Protein AF-A0A3Q9WJ11-F1 (afdb_monomer_lite)

Radius of gyration: 16.16 Å; chains: 1; bounding box: 36×31×50 Å

pLDDT: mean 82.47, std 13.92, range [41.09, 97.94]

Secondary structure (DSSP, 8-state):
-HHHHHHHTTSTT---------SSHHHHHHHHHHHHHHTT---TT-EEEEEE-SSTT--S---EEEEEETT-GGGT----TT----------SS-----

Structure (mmCIF, N/CA/C/O backbone):
data_AF-A0A3Q9WJ11-F1
#
_entry.id   AF-A0A3Q9WJ11-F1
#
loop_
_atom_site.group_PDB
_atom_site.id
_atom_site.type_symbol
_atom_site.label_atom_id
_atom_site.label_alt_id
_atom_site.label_comp_id
_atom_site.label_asym_id
_atom_site.label_entity_id
_atom_site.label_seq_id
_atom_site.pdbx_PDB_ins_code
_atom_site.Cartn_x
_atom_site.Cartn_y
_atom_site.Cartn_z
_atom_site.occupancy
_atom_site.B_iso_or_equiv
_atom_site.auth_seq_id
_atom_site.auth_comp_id
_atom_site.auth_asym_id
_atom_site.auth_atom_id
_atom_site.pdbx_PDB_model_num
ATOM 1 N N . MET A 1 1 ? -7.718 -1.686 16.545 1.00 81.25 1 MET A N 1
ATOM 2 C CA . MET A 1 1 ? -7.507 -2.148 15.154 1.00 81.25 1 MET A CA 1
ATOM 3 C C . MET A 1 1 ? -8.783 -2.715 14.534 1.00 81.25 1 MET A C 1
ATOM 5 O O . MET A 1 1 ? -9.189 -2.199 13.504 1.00 81.25 1 MET A O 1
ATOM 9 N N . GLN A 1 2 ? -9.477 -3.677 15.163 1.00 90.81 2 GLN A N 1
ATOM 10 C CA . GLN A 1 2 ? -10.727 -4.230 14.604 1.00 90.81 2 GLN A CA 1
ATOM 11 C C . GLN A 1 2 ? -11.846 -3.190 14.408 1.00 90.81 2 GLN A C 1
ATOM 13 O O . GLN A 1 2 ? -12.520 -3.195 13.384 1.00 90.81 2 GLN A O 1
ATOM 18 N N . SER A 1 3 ? -12.024 -2.268 15.363 1.00 94.38 3 SER A N 1
ATOM 19 C CA . SER A 1 3 ? -13.003 -1.179 15.239 1.00 94.38 3 SER A CA 1
ATOM 20 C C . SER A 1 3 ? -12.736 -0.300 14.014 1.00 94.38 3 SER A C 1
ATOM 22 O O . SER A 1 3 ? -13.658 -0.017 13.260 1.00 94.38 3 SER A O 1
ATOM 24 N N . THR A 1 4 ? -11.474 0.067 13.770 1.00 92.69 4 THR A N 1
ATOM 25 C CA . THR A 1 4 ? -11.055 0.843 12.595 1.00 92.69 4 THR A CA 1
ATOM 26 C C . THR A 1 4 ? -11.373 0.115 11.291 1.00 92.69 4 THR A C 1
ATOM 28 O O . THR A 1 4 ? -11.942 0.730 10.394 1.00 92.69 4 THR A O 1
ATOM 31 N N . LEU A 1 5 ? -11.081 -1.190 11.195 1.00 95.12 5 LEU A N 1
ATOM 32 C CA . LEU A 1 5 ? -11.419 -1.981 10.006 1.00 95.12 5 LEU A CA 1
ATOM 33 C C . LEU A 1 5 ? -12.928 -1.970 9.738 1.00 95.12 5 LEU A C 1
ATOM 35 O O . LEU A 1 5 ? -13.351 -1.733 8.605 1.00 95.12 5 LEU A O 1
ATOM 39 N N . ASN A 1 6 ? -13.741 -2.187 10.774 1.00 96.50 6 ASN A N 1
ATOM 40 C CA . ASN A 1 6 ? -15.196 -2.214 10.636 1.00 96.50 6 ASN A CA 1
ATOM 41 C C . ASN A 1 6 ? -15.735 -0.852 10.174 1.00 96.50 6 ASN A C 1
ATOM 43 O O . ASN A 1 6 ? -16.581 -0.803 9.287 1.00 96.50 6 ASN A O 1
ATOM 47 N N . THR A 1 7 ? -15.207 0.251 10.714 1.00 96.62 7 THR A N 1
ATOM 48 C CA . THR A 1 7 ? -15.589 1.605 10.292 1.00 96.62 7 THR A CA 1
ATOM 49 C C . THR A 1 7 ? -15.193 1.882 8.842 1.00 96.62 7 THR A C 1
ATOM 51 O O . THR A 1 7 ? -16.013 2.380 8.074 1.00 96.62 7 THR A O 1
ATOM 54 N N . MET A 1 8 ? -13.966 1.533 8.437 1.00 96.44 8 MET A N 1
ATOM 55 C CA . MET A 1 8 ? -13.503 1.744 7.058 1.00 96.44 8 MET A CA 1
ATOM 56 C C . MET A 1 8 ? -14.285 0.910 6.039 1.00 96.44 8 MET A C 1
ATOM 58 O O . MET A 1 8 ? -14.447 1.345 4.906 1.00 96.44 8 MET A O 1
ATOM 62 N N . SER A 1 9 ? -14.823 -0.243 6.449 1.00 96.62 9 SER A N 1
ATOM 63 C CA . SER A 1 9 ? -15.629 -1.118 5.583 1.00 96.62 9 SER A CA 1
ATOM 64 C C . SER A 1 9 ? -16.961 -0.490 5.154 1.00 96.62 9 SER A C 1
ATOM 66 O O . SER A 1 9 ? -17.598 -0.980 4.228 1.00 96.62 9 SER A O 1
ATOM 68 N N . LEU A 1 10 ? -17.400 0.581 5.824 1.00 96.62 10 LEU A N 1
ATOM 69 C CA . LEU A 1 10 ? -18.620 1.317 5.480 1.00 96.62 10 LEU A CA 1
ATOM 70 C C . LEU A 1 10 ? -18.364 2.457 4.482 1.00 96.62 10 LEU A C 1
ATOM 72 O O . LEU A 1 10 ? -19.313 3.086 4.014 1.00 96.62 10 LEU A O 1
ATOM 76 N N . ILE A 1 11 ? -17.099 2.756 4.176 1.00 97.56 11 ILE A N 1
ATOM 77 C CA . ILE A 1 11 ? -16.722 3.855 3.289 1.00 97.56 11 ILE A CA 1
ATOM 78 C C . ILE A 1 11 ? -16.703 3.349 1.847 1.00 97.56 11 ILE A C 1
ATOM 80 O O . ILE A 1 11 ? -16.069 2.345 1.525 1.00 97.56 11 ILE A O 1
ATOM 84 N N . TRP A 1 12 ? -17.391 4.070 0.963 1.00 97.94 12 TRP A N 1
ATOM 85 C CA . TRP A 1 12 ? -17.453 3.727 -0.454 1.00 97.94 12 TRP A CA 1
ATOM 86 C C . TRP A 1 12 ? -16.056 3.688 -1.087 1.00 97.94 12 TRP A C 1
ATOM 88 O O . TRP A 1 12 ? -15.251 4.598 -0.893 1.00 97.94 12 TRP A O 1
ATOM 98 N N . GLY A 1 13 ? -15.785 2.633 -1.857 1.00 95.25 13 GLY A N 1
ATOM 99 C CA . GLY A 1 13 ? -14.520 2.465 -2.573 1.00 95.25 13 GLY A CA 1
ATOM 100 C C . GLY A 1 13 ? -13.335 2.018 -1.711 1.00 95.25 13 GLY A C 1
ATOM 101 O O . GLY A 1 13 ? -12.233 1.914 -2.238 1.00 95.25 13 GLY A O 1
ATOM 102 N N . ILE A 1 14 ? -13.529 1.728 -0.417 1.00 95.44 14 ILE A N 1
ATOM 103 C CA . ILE A 1 14 ? -12.465 1.230 0.464 1.00 95.44 14 ILE A CA 1
ATOM 104 C C . ILE A 1 14 ? -12.630 -0.273 0.712 1.00 95.44 14 ILE A C 1
ATOM 106 O O . ILE A 1 14 ? -13.682 -0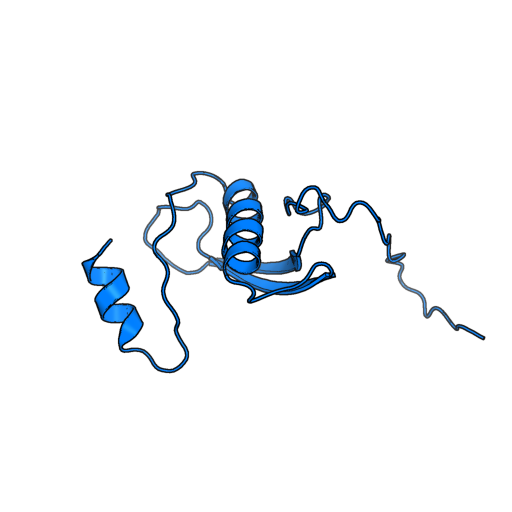.738 1.142 1.00 95.44 14 ILE A O 1
ATOM 110 N N . GLN A 1 15 ? -11.551 -1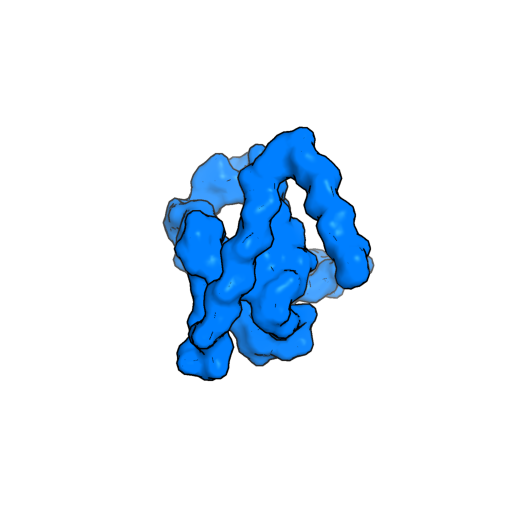.031 0.506 1.00 94.06 15 GLN A N 1
ATOM 111 C CA . GLN A 1 15 ? -11.430 -2.435 0.911 1.00 94.06 15 GLN A CA 1
ATOM 112 C C . GLN A 1 15 ? -10.371 -2.549 2.019 1.00 94.06 15 GLN A C 1
ATOM 114 O O . GLN A 1 15 ? -9.190 -2.728 1.720 1.00 94.06 15 GLN A O 1
ATOM 119 N N . PRO A 1 16 ? -10.743 -2.404 3.305 1.00 94.50 16 PRO A N 1
ATOM 120 C CA . PRO A 1 16 ? -9.762 -2.400 4.380 1.00 94.50 16 PRO A CA 1
ATOM 121 C C . PRO A 1 16 ? -9.203 -3.805 4.619 1.00 94.50 16 PRO A C 1
ATOM 123 O O . PRO A 1 16 ? -9.911 -4.810 4.518 1.00 94.50 16 PRO A O 1
ATOM 126 N N . LYS A 1 17 ? -7.926 -3.870 4.991 1.00 91.75 17 LYS A N 1
ATOM 127 C CA . LYS A 1 17 ? -7.231 -5.113 5.334 1.00 91.75 17 LYS A CA 1
ATOM 128 C C . LYS A 1 17 ? -6.461 -4.923 6.633 1.00 91.75 17 LYS A C 1
ATOM 130 O O . LYS A 1 17 ? -5.843 -3.884 6.847 1.00 91.75 17 LYS A O 1
ATOM 135 N N . LEU A 1 18 ? -6.528 -5.927 7.506 1.00 91.88 18 LEU A N 1
ATOM 136 C CA . LEU A 1 18 ? -5.642 -6.009 8.662 1.00 91.88 18 LEU A CA 1
ATOM 137 C C . LEU A 1 18 ? -4.320 -6.606 8.201 1.00 91.88 18 LEU A C 1
ATOM 139 O O . LEU A 1 18 ? -4.294 -7.687 7.619 1.00 91.88 18 LEU A O 1
ATOM 143 N N . VAL A 1 19 ? -3.246 -5.884 8.479 1.00 90.44 19 VAL A N 1
ATOM 144 C CA . VAL A 1 19 ? -1.869 -6.292 8.220 1.00 90.44 19 VAL A CA 1
ATOM 145 C C . VAL A 1 19 ? -1.072 -6.134 9.509 1.00 90.44 19 VAL A C 1
ATOM 147 O O . VAL A 1 19 ? -1.496 -5.427 10.428 1.00 90.44 19 VAL A O 1
ATOM 150 N N . GLU A 1 20 ? 0.061 -6.819 9.595 1.00 89.94 20 GLU A N 1
ATOM 151 C CA . GLU A 1 20 ? 0.967 -6.672 10.732 1.00 89.94 20 GLU A CA 1
ATOM 152 C C . GLU A 1 20 ? 1.566 -5.264 10.760 1.00 89.94 20 GLU A C 1
ATOM 154 O O . GLU A 1 20 ? 1.775 -4.638 9.723 1.00 89.94 20 GLU A O 1
ATOM 159 N N . PHE A 1 21 ? 1.834 -4.745 11.953 1.00 86.62 21 PHE A N 1
ATOM 160 C CA . PHE A 1 21 ? 2.449 -3.431 12.080 1.00 86.62 21 PHE A CA 1
ATOM 161 C C . PHE A 1 21 ? 3.926 -3.481 11.660 1.00 86.62 21 PHE A C 1
ATOM 163 O O . PHE A 1 21 ? 4.637 -4.416 12.020 1.00 86.62 21 PHE A O 1
ATOM 170 N N . VAL A 1 22 ? 4.385 -2.455 10.943 1.00 88.25 22 VAL A N 1
ATOM 171 C CA . VAL A 1 22 ? 5.785 -2.276 10.534 1.00 88.25 22 VAL A CA 1
ATOM 172 C C . VAL A 1 22 ? 6.311 -0.942 11.049 1.00 88.25 22 VAL A C 1
ATOM 174 O O . VAL A 1 22 ? 5.571 0.039 11.104 1.00 88.25 22 VAL A O 1
ATOM 177 N N . GLU A 1 23 ? 7.588 -0.889 11.420 1.00 84.94 23 GLU A N 1
ATOM 178 C CA . GLU A 1 23 ? 8.187 0.297 12.054 1.00 84.94 23 GLU A CA 1
ATOM 179 C C . GLU A 1 23 ? 8.780 1.284 11.043 1.00 84.94 23 GLU A C 1
ATOM 181 O O . GLU A 1 23 ? 9.010 2.454 11.361 1.00 84.94 23 GLU A O 1
ATOM 186 N N . HIS A 1 24 ? 9.044 0.827 9.819 1.00 85.12 24 HIS A N 1
ATOM 187 C CA . HIS A 1 24 ? 9.755 1.599 8.804 1.00 85.12 24 HIS A CA 1
ATOM 188 C C . HIS A 1 24 ? 8.975 1.671 7.491 1.00 85.12 24 HIS A C 1
ATOM 190 O O . HIS A 1 24 ? 8.307 0.723 7.082 1.00 85.12 24 HIS A O 1
ATOM 196 N N . THR A 1 25 ? 9.092 2.804 6.8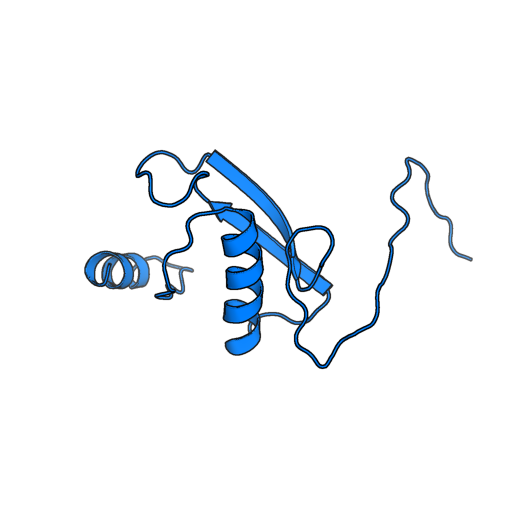01 1.00 85.69 25 THR A N 1
ATOM 197 C CA . THR A 1 25 ? 8.393 3.073 5.533 1.00 85.69 25 THR A CA 1
ATOM 198 C C . THR A 1 25 ? 8.822 2.121 4.410 1.00 85.69 25 THR A C 1
ATOM 200 O O . THR A 1 25 ? 7.996 1.719 3.592 1.00 85.69 25 THR A O 1
ATOM 203 N N . ASP A 1 26 ? 10.083 1.687 4.401 1.00 86.12 26 ASP A N 1
ATOM 204 C CA . ASP A 1 26 ? 10.574 0.697 3.434 1.00 86.12 26 ASP A CA 1
ATOM 205 C C . ASP A 1 26 ? 9.902 -0.665 3.652 1.00 86.12 26 ASP A C 1
ATOM 207 O O . ASP A 1 26 ? 9.374 -1.255 2.714 1.00 86.12 26 ASP A O 1
ATOM 211 N N . GLN A 1 27 ? 9.793 -1.104 4.913 1.00 88.19 27 GLN A N 1
ATOM 212 C CA . GLN A 1 27 ? 9.073 -2.331 5.277 1.00 88.19 27 GLN A CA 1
ATOM 213 C C . GLN A 1 27 ? 7.582 -2.250 4.922 1.00 88.19 27 GLN A C 1
ATOM 215 O O . GLN A 1 27 ? 6.985 -3.255 4.539 1.00 88.19 27 GLN A O 1
ATOM 220 N N . MET A 1 28 ? 6.978 -1.059 5.011 1.00 88.44 28 MET A N 1
ATOM 221 C CA . MET A 1 28 ? 5.605 -0.828 4.553 1.00 88.44 28 MET A CA 1
ATOM 222 C C . MET A 1 28 ? 5.474 -1.039 3.045 1.00 88.44 28 MET A C 1
ATOM 224 O O . MET A 1 28 ? 4.489 -1.631 2.617 1.00 88.44 28 MET A O 1
ATOM 228 N N . THR A 1 29 ? 6.457 -0.609 2.250 1.00 91.38 29 THR A N 1
ATOM 229 C CA . THR A 1 29 ? 6.430 -0.806 0.791 1.00 91.38 29 THR A CA 1
ATOM 230 C C . THR A 1 29 ? 6.466 -2.297 0.455 1.00 91.38 29 THR A C 1
ATOM 232 O O . THR A 1 29 ? 5.565 -2.787 -0.222 1.00 91.38 29 THR A O 1
ATOM 235 N N . SER A 1 30 ? 7.413 -3.050 1.026 1.00 91.25 30 SER A N 1
ATOM 236 C CA . SER A 1 30 ? 7.497 -4.500 0.795 1.00 91.25 30 SER A CA 1
ATOM 237 C C . SER A 1 30 ? 6.239 -5.240 1.276 1.00 91.25 30 SER A C 1
ATOM 239 O O . SER A 1 30 ? 5.788 -6.202 0.653 1.00 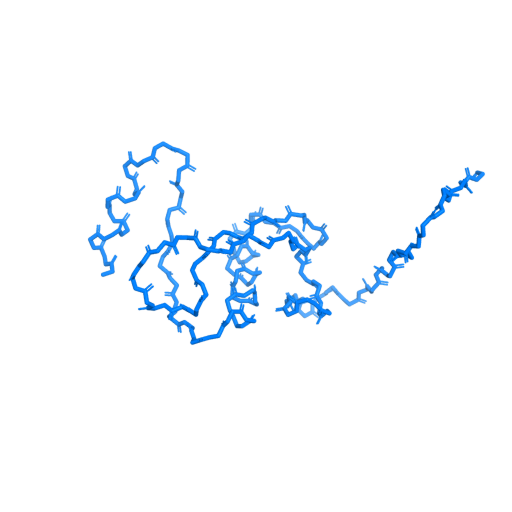91.25 30 SER A O 1
ATOM 241 N N . GLN A 1 31 ? 5.637 -4.789 2.383 1.00 92.38 31 GLN A N 1
ATOM 242 C CA . GLN A 1 31 ? 4.390 -5.364 2.886 1.00 92.38 31 GLN A CA 1
ATOM 243 C C . GLN A 1 31 ? 3.204 -5.088 1.952 1.00 92.38 31 GLN A C 1
ATOM 245 O O . GLN A 1 31 ? 2.381 -5.984 1.759 1.00 92.38 31 GLN A O 1
ATOM 250 N N . VAL A 1 32 ? 3.105 -3.881 1.384 1.00 92.19 32 VAL A N 1
ATOM 251 C CA . VAL A 1 32 ? 2.060 -3.526 0.411 1.00 92.19 32 VAL A CA 1
ATOM 252 C C . VAL A 1 32 ? 2.139 -4.442 -0.807 1.00 92.19 32 VAL A C 1
ATOM 254 O O . VAL A 1 32 ? 1.121 -5.039 -1.155 1.00 92.19 32 VAL A O 1
ATOM 257 N N . ASP A 1 33 ? 3.330 -4.629 -1.381 1.00 92.62 33 ASP A N 1
ATOM 258 C CA . ASP A 1 33 ? 3.545 -5.536 -2.515 1.00 92.62 33 ASP A CA 1
ATOM 259 C C . ASP A 1 33 ? 3.057 -6.948 -2.199 1.00 92.62 33 ASP A C 1
ATOM 261 O O . ASP A 1 33 ? 2.212 -7.496 -2.909 1.00 92.62 33 ASP A O 1
ATOM 265 N N . ARG A 1 34 ? 3.528 -7.512 -1.080 1.00 91.56 34 ARG A N 1
ATOM 266 C CA . ARG A 1 34 ? 3.156 -8.866 -0.657 1.00 91.56 34 ARG A CA 1
ATOM 267 C C . ARG A 1 34 ? 1.643 -9.015 -0.512 1.00 91.56 34 ARG A C 1
ATOM 269 O O . ARG A 1 34 ? 1.066 -9.964 -1.034 1.00 91.56 34 ARG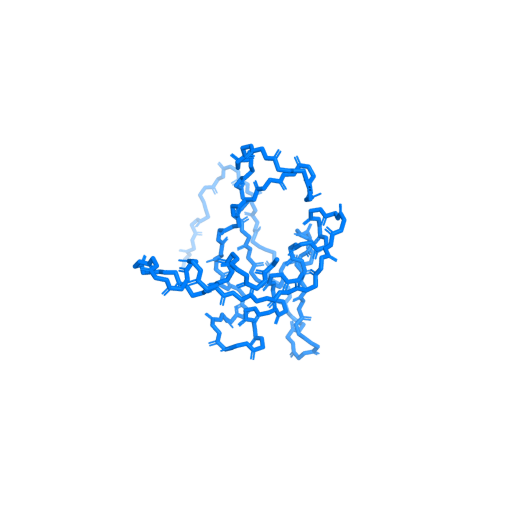 A O 1
ATOM 276 N N . VAL A 1 35 ? 0.995 -8.089 0.195 1.00 92.88 35 VAL A N 1
ATOM 277 C CA . VAL A 1 35 ? -0.443 -8.175 0.488 1.00 92.88 35 VAL A CA 1
ATOM 278 C C . VAL A 1 35 ? -1.276 -8.004 -0.778 1.00 92.88 35 VAL A C 1
ATOM 280 O O . VAL A 1 35 ? -2.239 -8.743 -0.965 1.00 92.88 35 VAL A O 1
ATOM 283 N N . LEU A 1 36 ? -0.934 -7.060 -1.655 1.00 92.25 36 LEU A N 1
ATOM 284 C CA . LEU A 1 36 ? -1.674 -6.861 -2.902 1.00 92.25 36 LEU A CA 1
ATOM 285 C C . LEU A 1 36 ? -1.507 -8.053 -3.851 1.00 92.25 36 LEU A C 1
ATOM 287 O O . LEU A 1 36 ? -2.494 -8.504 -4.441 1.00 92.25 36 LEU A O 1
ATOM 291 N N . PHE A 1 37 ? -0.294 -8.600 -3.942 1.00 90.62 37 PHE A N 1
ATOM 292 C CA . PHE A 1 37 ? 0.007 -9.759 -4.775 1.00 90.62 37 PHE A CA 1
ATOM 293 C C . PHE A 1 37 ? -0.712 -11.024 -4.282 1.00 90.62 37 PHE A C 1
ATOM 295 O O . PHE A 1 37 ? -1.380 -11.700 -5.061 1.00 90.62 37 PHE A O 1
ATOM 302 N N . GLU A 1 38 ? -0.672 -11.315 -2.975 1.00 90.00 38 GLU A N 1
ATOM 303 C CA . GLU A 1 38 ? -1.382 -12.458 -2.369 1.00 90.00 38 GLU A CA 1
ATOM 304 C C . GLU A 1 38 ? -2.904 -12.401 -2.577 1.00 90.00 38 GLU A C 1
ATOM 306 O O . GLU A 1 38 ? -3.573 -13.434 -2.585 1.00 90.00 38 GLU A O 1
ATOM 311 N N . GLN A 1 39 ? -3.472 -11.202 -2.726 1.00 89.81 39 GLN A N 1
ATOM 312 C CA . GLN A 1 39 ? -4.900 -11.008 -2.988 1.00 89.81 39 GLN A CA 1
ATOM 313 C C . GLN A 1 39 ? -5.250 -11.043 -4.485 1.00 89.81 39 GLN A C 1
ATOM 315 O O . GLN A 1 39 ? -6.432 -10.956 -4.818 1.00 89.81 39 GLN A O 1
ATOM 320 N N . GLY A 1 40 ? -4.259 -11.157 -5.377 1.00 91.12 40 GLY A N 1
ATOM 321 C CA . GLY A 1 40 ? -4.460 -11.110 -6.827 1.00 91.12 40 GLY A CA 1
ATOM 322 C C . GLY A 1 40 ? -4.973 -9.754 -7.318 1.00 91.12 40 GLY A C 1
ATOM 323 O O . GLY A 1 40 ? -5.742 -9.706 -8.274 1.00 91.12 40 GLY A O 1
ATOM 324 N N . LEU A 1 41 ? -4.617 -8.667 -6.622 1.00 91.69 41 LEU A N 1
ATOM 325 C CA . LEU A 1 41 ? -5.055 -7.306 -6.956 1.00 91.69 41 LEU A CA 1
ATOM 326 C C . LEU A 1 41 ? -4.082 -6.565 -7.876 1.00 91.69 41 LEU A C 1
ATOM 328 O O . LEU A 1 41 ? -4.467 -5.551 -8.451 1.00 91.69 41 LEU A O 1
ATOM 332 N N . VAL A 1 42 ? -2.841 -7.041 -7.970 1.00 93.19 42 VAL A N 1
ATOM 333 C CA . VAL A 1 42 ? -1.769 -6.448 -8.775 1.00 93.19 42 VAL A CA 1
ATOM 334 C C . VAL A 1 42 ? -0.924 -7.542 -9.411 1.00 93.19 42 VAL A C 1
ATOM 336 O O . VAL A 1 42 ?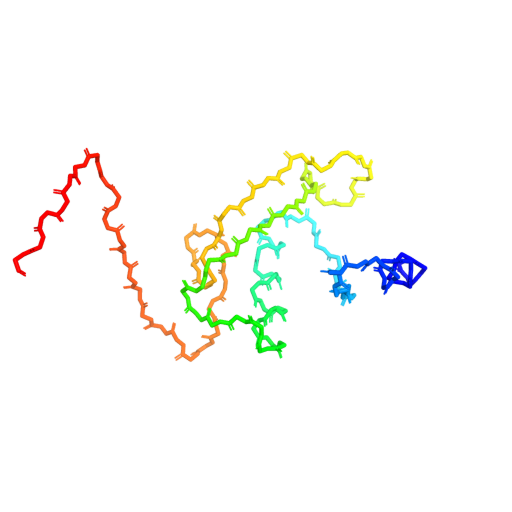 -0.781 -8.634 -8.851 1.00 93.19 42 VAL A O 1
ATOM 339 N N . GLU A 1 43 ? -0.325 -7.215 -10.544 1.00 90.69 43 GLU A N 1
ATOM 340 C CA . GLU A 1 43 ? 0.741 -7.978 -11.184 1.00 90.69 43 GLU A CA 1
ATOM 341 C C . GLU A 1 43 ? 2.088 -7.251 -11.023 1.00 90.69 43 GLU A C 1
ATOM 343 O O . GLU A 1 43 ? 2.164 -6.100 -10.585 1.00 90.69 43 GLU A O 1
ATOM 348 N N . VAL A 1 44 ? 3.187 -7.939 -11.341 1.00 88.81 44 VAL A N 1
ATOM 349 C CA . VAL A 1 44 ? 4.507 -7.292 -11.407 1.00 88.81 44 VAL A CA 1
ATOM 350 C C . VAL A 1 44 ? 4.466 -6.200 -12.478 1.00 88.81 44 VAL A C 1
ATOM 352 O O . VAL A 1 44 ? 3.812 -6.366 -13.502 1.00 88.81 44 VAL A O 1
ATOM 355 N N . ASP A 1 45 ? 5.179 -5.101 -12.238 1.00 88.25 45 ASP A N 1
ATOM 356 C CA . ASP A 1 45 ? 5.199 -3.885 -13.063 1.00 88.25 45 ASP A CA 1
ATOM 357 C C . ASP A 1 45 ? 3.953 -2.984 -12.991 1.00 88.25 45 ASP A C 1
ATOM 359 O O . ASP A 1 45 ? 3.993 -1.879 -13.553 1.00 88.25 45 ASP A O 1
ATOM 363 N N . ASP A 1 46 ? 2.909 -3.352 -12.243 1.00 92.56 46 ASP A N 1
ATOM 364 C CA . ASP A 1 46 ? 1.785 -2.448 -11.980 1.00 92.56 46 ASP A CA 1
ATOM 365 C C . ASP A 1 46 ? 2.223 -1.207 -11.192 1.00 92.56 46 ASP A C 1
ATOM 367 O O . ASP A 1 46 ? 3.099 -1.247 -10.324 1.00 92.56 46 ASP A O 1
ATOM 371 N N . LEU A 1 47 ? 1.583 -0.075 -11.494 1.00 93.25 47 LEU A N 1
ATOM 372 C CA . LEU A 1 47 ? 1.793 1.181 -10.779 1.00 93.25 47 LEU A CA 1
ATOM 373 C C . LEU A 1 47 ? 0.775 1.326 -9.652 1.00 93.25 47 LEU A C 1
ATOM 375 O O . LEU A 1 47 ? -0.434 1.364 -9.889 1.00 93.25 47 LEU A O 1
ATOM 379 N N . VAL A 1 48 ? 1.276 1.506 -8.434 1.00 93.75 48 VAL A N 1
ATOM 380 C CA . VAL A 1 48 ? 0.473 1.758 -7.237 1.00 93.75 48 VAL A CA 1
ATOM 381 C C . VAL A 1 48 ? 0.879 3.070 -6.577 1.00 93.75 48 VAL A C 1
ATOM 383 O O . VAL A 1 48 ? 2.009 3.545 -6.698 1.00 93.75 48 VAL A O 1
ATOM 386 N N . VAL A 1 49 ? -0.065 3.681 -5.864 1.00 94.56 49 VAL A N 1
ATOM 387 C CA . VAL A 1 49 ? 0.185 4.890 -5.076 1.00 94.56 49 VAL A CA 1
ATOM 388 C C . VAL A 1 49 ? -0.027 4.566 -3.607 1.00 94.56 49 VAL A C 1
ATOM 390 O O . VAL A 1 49 ? -1.125 4.195 -3.195 1.00 94.56 49 VAL A O 1
ATOM 393 N N . ILE A 1 50 ? 1.024 4.735 -2.813 1.00 92.38 50 ILE A N 1
ATOM 394 C CA . ILE A 1 50 ? 1.008 4.516 -1.370 1.00 92.38 50 ILE A CA 1
ATOM 395 C C . ILE A 1 50 ? 0.873 5.877 -0.692 1.00 92.38 50 ILE A C 1
ATOM 397 O O . ILE A 1 50 ? 1.770 6.714 -0.782 1.00 92.38 50 ILE A O 1
ATOM 401 N N . ALA A 1 51 ? -0.248 6.098 -0.008 1.00 91.69 51 ALA A N 1
ATOM 402 C CA . ALA A 1 51 ? -0.469 7.271 0.831 1.00 91.69 51 ALA A CA 1
ATOM 403 C C . ALA A 1 51 ? -0.431 6.859 2.307 1.00 91.69 51 ALA A C 1
ATOM 405 O O . ALA A 1 51 ? -1.224 6.022 2.739 1.00 91.69 51 ALA A O 1
ATOM 406 N N . ALA A 1 52 ? 0.490 7.435 3.079 1.00 88.69 52 ALA A N 1
ATOM 407 C CA . ALA A 1 52 ? 0.737 7.025 4.459 1.00 88.69 52 ALA A CA 1
ATOM 408 C C . ALA A 1 52 ? 1.245 8.176 5.341 1.00 88.69 52 ALA A C 1
ATOM 410 O O . ALA A 1 52 ? 1.571 9.269 4.869 1.00 88.69 52 ALA A O 1
ATOM 411 N N . GLY A 1 53 ? 1.304 7.915 6.647 1.00 86.94 53 GLY A N 1
ATOM 412 C CA . GLY A 1 53 ? 2.073 8.709 7.601 1.00 86.94 53 GLY A CA 1
ATOM 413 C C . GLY A 1 53 ? 3.444 8.071 7.819 1.00 86.94 53 GLY A C 1
ATOM 414 O O . GLY A 1 53 ? 3.523 6.879 8.113 1.00 86.94 53 GLY A O 1
ATOM 415 N N . SER A 1 54 ? 4.511 8.855 7.669 1.00 80.94 54 SER A N 1
ATOM 416 C CA . SER A 1 54 ? 5.886 8.450 7.972 1.00 80.94 54 SER A CA 1
ATOM 417 C C . SER A 1 54 ? 6.423 9.293 9.140 1.00 80.94 54 SER A C 1
ATOM 419 O O . SER A 1 54 ? 6.392 10.525 9.038 1.00 80.94 54 SER A O 1
ATOM 421 N N . PRO A 1 55 ? 6.938 8.680 10.224 1.00 79.38 55 PRO A N 1
ATOM 422 C CA . PRO A 1 55 ? 7.054 7.237 10.447 1.00 79.38 55 PRO A CA 1
ATOM 423 C C . PRO A 1 55 ? 5.704 6.563 10.791 1.00 79.38 55 PRO A C 1
ATOM 425 O O . PRO A 1 55 ? 4.800 7.229 11.307 1.00 79.38 55 PRO A O 1
ATOM 428 N N . PRO A 1 56 ? 5.561 5.247 10.546 1.00 78.38 56 PRO A N 1
ATOM 429 C CA . PRO A 1 56 ? 4.355 4.494 10.892 1.00 78.38 56 PRO A CA 1
ATOM 430 C C . PRO A 1 56 ? 4.044 4.530 12.398 1.00 78.38 56 PRO A C 1
ATOM 432 O O . PRO A 1 56 ? 4.937 4.596 13.238 1.00 78.38 56 PRO A O 1
ATOM 435 N N . GLY A 1 57 ? 2.761 4.449 12.761 1.00 74.00 57 GLY A N 1
ATOM 436 C CA . GLY A 1 57 ? 2.319 4.309 14.159 1.00 74.00 57 GLY A CA 1
ATOM 437 C C . GLY A 1 57 ? 2.171 5.605 14.957 1.00 74.00 57 GLY A C 1
ATOM 438 O O . GLY A 1 57 ? 1.601 5.569 16.047 1.00 74.00 57 GLY A O 1
ATOM 439 N N . GLN A 1 58 ? 2.586 6.756 14.421 1.00 74.19 58 GLN A N 1
ATOM 440 C CA . GLN A 1 58 ? 2.211 8.056 14.981 1.00 74.19 58 GLN A CA 1
ATOM 441 C C . GLN A 1 58 ? 0.903 8.549 14.361 1.00 74.19 58 GLN A C 1
ATOM 443 O O . GLN A 1 58 ? 0.838 8.887 13.181 1.00 74.19 58 GLN A O 1
ATOM 448 N N . ALA A 1 59 ? -0.155 8.587 15.176 1.00 66.88 59 ALA A N 1
ATOM 449 C CA . ALA A 1 59 ? -1.422 9.193 14.788 1.00 66.88 59 ALA A CA 1
ATOM 450 C C . ALA A 1 59 ? -1.226 10.702 14.549 1.00 66.88 59 ALA A C 1
ATOM 452 O O . ALA A 1 59 ? -0.721 11.415 15.413 1.00 66.88 59 ALA A O 1
ATOM 453 N N . GLY A 1 60 ? -1.622 11.181 13.371 1.00 75.19 60 GLY A N 1
ATOM 454 C CA . GLY A 1 60 ? -1.363 12.540 12.896 1.00 75.19 60 GLY A CA 1
ATOM 455 C C . GLY A 1 60 ? -1.929 12.743 11.489 1.00 75.19 60 GLY A C 1
ATOM 456 O O . GLY A 1 60 ? -2.989 12.200 11.175 1.00 75.19 60 GLY A O 1
ATOM 457 N N . SER A 1 61 ? -1.240 13.512 10.638 1.00 74.19 61 SER A N 1
ATOM 458 C CA . SER A 1 61 ? -1.624 13.706 9.233 1.00 74.19 61 SER A CA 1
ATOM 459 C C . SER A 1 61 ? -1.005 12.659 8.302 1.00 74.19 61 SER A C 1
ATOM 461 O O . SER A 1 61 ? 0.129 12.221 8.490 1.00 74.19 61 SER A O 1
ATOM 463 N N . THR A 1 62 ? -1.733 12.305 7.242 1.00 83.94 62 THR A N 1
ATOM 464 C CA . THR A 1 62 ? -1.155 11.657 6.058 1.00 83.94 62 THR A CA 1
ATOM 465 C C . THR A 1 62 ? -0.172 12.638 5.425 1.00 83.94 62 THR A C 1
ATOM 467 O O . THR A 1 62 ? -0.590 13.674 4.907 1.00 83.94 62 THR A O 1
ATOM 470 N N . ASN A 1 63 ? 1.127 12.357 5.521 1.00 88.88 63 ASN A N 1
ATOM 471 C CA . ASN A 1 63 ? 2.189 13.300 5.155 1.00 88.88 63 ASN A CA 1
ATOM 472 C C . ASN A 1 63 ? 3.081 12.801 4.010 1.00 88.88 63 ASN A C 1
ATOM 474 O O . ASN A 1 63 ? 4.000 13.512 3.610 1.00 88.88 63 ASN A O 1
ATOM 478 N N . SER A 1 64 ? 2.813 11.605 3.484 1.00 87.38 64 SER A N 1
ATOM 479 C CA . SER A 1 64 ? 3.599 10.984 2.424 1.00 87.38 64 SER A CA 1
ATOM 480 C C . SER A 1 64 ? 2.706 10.408 1.329 1.00 87.38 64 SER A C 1
ATOM 482 O O . SER A 1 64 ? 1.678 9.786 1.609 1.00 87.38 64 SER A O 1
ATOM 484 N N . ILE A 1 65 ? 3.134 10.609 0.082 1.00 92.06 65 ILE A N 1
ATOM 485 C CA . ILE A 1 65 ? 2.627 9.940 -1.115 1.00 92.06 65 ILE A CA 1
ATOM 486 C C . ILE A 1 65 ? 3.841 9.394 -1.862 1.00 92.06 65 ILE A C 1
ATOM 488 O O . ILE A 1 65 ? 4.786 10.135 -2.136 1.00 92.06 65 ILE A O 1
ATOM 492 N N . LYS A 1 66 ? 3.794 8.114 -2.216 1.00 90.19 66 LYS A N 1
ATOM 493 C CA . LYS A 1 66 ? 4.832 7.414 -2.969 1.00 90.19 66 LYS A CA 1
ATOM 494 C C . LYS A 1 66 ? 4.198 6.737 -4.179 1.00 90.19 66 LYS A C 1
ATOM 496 O O . LYS A 1 66 ? 3.227 6.002 -4.027 1.00 90.19 66 LYS A O 1
ATOM 501 N N . VAL A 1 67 ? 4.731 7.005 -5.369 1.00 93.38 67 VAL A N 1
ATOM 502 C CA . VAL A 1 67 ? 4.381 6.263 -6.587 1.00 93.38 67 VAL A CA 1
ATOM 503 C C . VAL A 1 67 ? 5.366 5.111 -6.681 1.00 93.38 67 VAL A C 1
ATOM 505 O O . VAL A 1 67 ? 6.568 5.353 -6.727 1.00 93.38 67 VAL A O 1
ATOM 508 N N . HIS A 1 68 ? 4.854 3.890 -6.660 1.00 92.38 68 HIS A N 1
ATOM 509 C CA . HIS A 1 68 ? 5.646 2.674 -6.574 1.00 92.38 68 HIS A CA 1
ATOM 510 C C . HIS A 1 68 ? 5.272 1.733 -7.717 1.00 92.38 68 HIS A C 1
ATOM 512 O O . HIS A 1 68 ? 4.101 1.638 -8.092 1.00 92.38 68 HIS A O 1
ATOM 518 N N . ARG A 1 69 ? 6.269 1.047 -8.274 1.00 92.25 69 ARG A N 1
ATOM 519 C CA . ARG A 1 69 ? 6.057 -0.034 -9.231 1.00 92.25 69 ARG A CA 1
ATOM 520 C C . ARG A 1 69 ? 6.215 -1.357 -8.492 1.00 92.25 69 ARG A C 1
ATOM 522 O O . ARG A 1 69 ? 7.281 -1.601 -7.934 1.00 92.25 69 ARG A O 1
ATOM 529 N N . VAL A 1 70 ? 5.173 -2.183 -8.498 1.00 91.25 70 VAL A N 1
ATOM 530 C CA . VAL A 1 70 ? 5.130 -3.439 -7.736 1.00 91.25 70 VAL A CA 1
ATOM 531 C C . VAL A 1 70 ? 6.308 -4.332 -8.126 1.00 91.25 70 VAL A C 1
ATOM 533 O O . VAL A 1 70 ? 6.504 -4.629 -9.309 1.00 91.25 70 VAL A O 1
ATOM 536 N N . GLY A 1 71 ? 7.087 -4.762 -7.130 1.00 87.00 71 GLY A N 1
ATOM 537 C CA . GLY A 1 71 ? 8.290 -5.568 -7.342 1.00 87.00 71 GLY A CA 1
ATOM 538 C C . GLY A 1 71 ? 9.567 -4.770 -7.643 1.00 87.00 71 GLY A C 1
ATOM 539 O O . GLY A 1 71 ? 10.603 -5.361 -7.958 1.00 87.00 71 GLY A O 1
ATOM 540 N N . ASP A 1 72 ? 9.560 -3.441 -7.537 1.00 87.81 72 ASP A N 1
ATOM 541 C CA . ASP A 1 72 ? 10.783 -2.654 -7.716 1.00 87.81 72 ASP A CA 1
ATOM 542 C C . ASP A 1 72 ? 11.705 -2.751 -6.491 1.00 87.81 72 ASP A C 1
ATOM 544 O O . ASP A 1 72 ? 11.567 -2.028 -5.500 1.00 87.81 72 ASP A O 1
ATOM 548 N N . ILE A 1 73 ? 12.712 -3.622 -6.591 1.00 82.25 73 ILE A N 1
ATOM 549 C CA . ILE A 1 73 ? 13.734 -3.814 -5.553 1.00 82.25 73 ILE A CA 1
ATOM 550 C C . ILE A 1 73 ? 14.548 -2.550 -5.241 1.00 82.25 73 ILE A C 1
ATOM 552 O O . ILE A 1 73 ? 15.145 -2.461 -4.169 1.00 82.25 73 ILE A O 1
ATOM 556 N N . THR A 1 74 ? 14.626 -1.586 -6.165 1.00 83.19 74 THR A N 1
ATOM 557 C CA . THR A 1 74 ? 15.374 -0.340 -5.937 1.00 83.19 74 THR A CA 1
ATOM 558 C C . THR A 1 74 ? 14.603 0.632 -5.052 1.00 83.19 74 THR A C 1
ATOM 560 O O . THR A 1 74 ? 15.211 1.502 -4.432 1.00 83.19 74 THR A O 1
ATOM 563 N N . ASP A 1 75 ? 13.290 0.433 -4.941 1.00 81.81 75 ASP A N 1
ATOM 564 C CA . ASP A 1 75 ? 12.355 1.269 -4.196 1.00 81.81 75 ASP A CA 1
ATOM 565 C C . ASP A 1 75 ? 11.735 0.526 -2.993 1.00 81.81 75 ASP A C 1
ATOM 567 O O . ASP A 1 75 ? 10.605 0.794 -2.582 1.00 81.81 75 ASP A O 1
ATOM 571 N N . ALA A 1 76 ? 12.479 -0.424 -2.416 1.00 81.62 76 ALA A N 1
ATOM 572 C CA . ALA A 1 76 ? 12.051 -1.282 -1.303 1.00 81.62 76 ALA A CA 1
ATOM 573 C C . ALA A 1 76 ? 10.808 -2.156 -1.588 1.00 81.62 76 ALA A C 1
ATOM 575 O O . ALA A 1 76 ? 10.189 -2.676 -0.655 1.00 81.62 76 ALA A O 1
ATOM 576 N N . GLY A 1 77 ? 10.452 -2.343 -2.859 1.00 81.50 77 GLY A N 1
ATOM 577 C CA . GLY A 1 77 ? 9.484 -3.348 -3.285 1.00 81.50 77 GLY A CA 1
ATOM 578 C C . GLY A 1 77 ? 10.051 -4.761 -3.165 1.00 81.50 77 GLY A C 1
ATOM 579 O O . GLY A 1 77 ? 11.262 -4.964 -3.015 1.00 81.50 77 GLY A O 1
ATOM 580 N N . GLN A 1 78 ? 9.172 -5.756 -3.232 1.00 80.81 78 GLN A N 1
ATOM 581 C CA . GLN A 1 78 ? 9.555 -7.163 -3.150 1.00 80.81 78 GLN A CA 1
ATOM 582 C C . GLN A 1 78 ? 8.935 -7.951 -4.303 1.00 80.81 78 GLN A C 1
ATOM 584 O O . GLN A 1 78 ? 7.718 -8.005 -4.454 1.00 80.81 78 GLN A O 1
ATOM 589 N N . LEU A 1 79 ? 9.784 -8.595 -5.110 1.00 70.19 79 LEU A N 1
ATOM 590 C CA . LEU A 1 79 ? 9.321 -9.514 -6.148 1.00 70.19 79 LEU A CA 1
ATOM 591 C C . LEU A 1 79 ? 8.882 -10.838 -5.512 1.00 70.19 79 LEU A C 1
ATOM 593 O O . LEU A 1 79 ? 9.580 -11.348 -4.630 1.00 70.19 79 LEU A O 1
ATOM 597 N N . PRO A 1 80 ? 7.779 -11.441 -5.981 1.00 67.12 80 PRO A N 1
ATOM 598 C CA . PRO A 1 80 ? 7.529 -12.850 -5.735 1.00 67.12 80 PRO A CA 1
ATOM 599 C C . PRO A 1 80 ? 8.652 -13.667 -6.386 1.00 67.12 80 PRO A C 1
ATOM 601 O O . PRO A 1 80 ? 9.071 -13.351 -7.501 1.00 67.12 80 PRO A O 1
ATOM 604 N N . ASP A 1 81 ? 9.084 -14.754 -5.739 1.00 67.06 81 ASP A N 1
ATOM 605 C CA . ASP A 1 81 ? 10.235 -15.602 -6.125 1.00 67.06 81 ASP A CA 1
ATOM 606 C C . ASP A 1 81 ? 10.221 -16.132 -7.585 1.00 67.06 81 ASP A C 1
ATOM 608 O O . ASP A 1 81 ? 11.184 -16.743 -8.046 1.00 67.06 81 ASP A O 1
ATOM 612 N N . SER A 1 82 ? 9.133 -15.915 -8.329 1.00 60.62 82 SER A N 1
ATOM 613 C CA . SER A 1 82 ? 8.888 -16.391 -9.694 1.00 60.62 82 SER A CA 1
ATOM 614 C C . SER A 1 82 ? 9.192 -15.384 -10.820 1.00 60.62 82 SER A C 1
ATOM 616 O O . SER A 1 82 ? 9.263 -15.813 -11.970 1.00 60.62 82 SER A O 1
ATOM 618 N N . HIS A 1 83 ? 9.399 -14.087 -10.543 1.00 56.09 83 HIS A N 1
ATOM 619 C CA . HIS A 1 83 ? 9.548 -13.039 -11.574 1.00 56.09 83 HIS A CA 1
ATOM 620 C C . HIS A 1 83 ? 10.864 -12.250 -11.447 1.00 56.09 83 HIS A C 1
ATOM 622 O O . HIS A 1 83 ? 10.882 -11.080 -11.081 1.00 56.09 83 HIS A O 1
ATOM 628 N N . THR A 1 84 ? 11.996 -12.874 -11.784 1.00 54.34 84 THR A N 1
ATOM 629 C CA . THR A 1 84 ? 13.302 -12.189 -11.848 1.00 54.34 84 THR A CA 1
ATOM 630 C C . THR A 1 84 ? 13.573 -11.688 -13.267 1.00 54.34 84 THR A C 1
ATOM 632 O O . THR A 1 84 ? 14.316 -12.312 -14.024 1.00 54.34 84 THR A O 1
ATOM 635 N N . SER A 1 85 ? 13.000 -10.553 -13.661 1.00 52.44 85 SER A N 1
ATOM 636 C CA . SER A 1 85 ? 13.468 -9.845 -14.861 1.00 52.44 85 SER A CA 1
ATOM 637 C C . SER A 1 85 ? 13.384 -8.337 -14.678 1.00 52.44 85 SER A C 1
ATOM 639 O O . SER A 1 85 ? 12.311 -7.751 -14.679 1.00 52.44 85 SER A O 1
ATOM 641 N N . TYR A 1 86 ? 14.552 -7.718 -14.527 1.00 54.38 86 TYR A N 1
ATOM 642 C CA . TYR A 1 86 ? 14.719 -6.283 -14.341 1.00 54.38 86 TYR A CA 1
ATOM 643 C C . TYR A 1 86 ? 14.513 -5.525 -15.660 1.00 54.38 86 TYR A C 1
ATOM 645 O O . TYR A 1 86 ? 15.312 -5.687 -16.587 1.00 54.38 86 TYR A O 1
ATOM 653 N N . ILE A 1 87 ? 13.528 -4.626 -15.731 1.00 56.22 87 ILE A N 1
ATOM 654 C CA . ILE A 1 87 ? 13.485 -3.580 -16.762 1.00 56.22 87 ILE A CA 1
ATOM 655 C C . ILE A 1 87 ? 13.984 -2.276 -16.136 1.00 56.22 87 ILE A C 1
ATOM 657 O O . ILE A 1 87 ? 13.246 -1.551 -15.480 1.00 56.22 87 ILE A O 1
ATOM 661 N N . LYS A 1 88 ? 15.264 -1.947 -16.353 1.00 55.78 88 LYS A N 1
ATOM 662 C CA . LYS A 1 88 ? 15.743 -0.576 -16.134 1.00 55.78 88 LYS A CA 1
ATOM 663 C C . LYS A 1 88 ? 15.199 0.304 -17.254 1.00 55.78 88 LYS A C 1
ATOM 665 O O . LYS A 1 88 ? 15.777 0.342 -18.342 1.00 55.78 88 LYS A O 1
ATOM 670 N N . GLU A 1 89 ? 14.118 1.031 -16.999 1.00 61.94 89 GLU A N 1
ATOM 671 C CA . GLU A 1 89 ? 13.772 2.164 -17.852 1.00 61.94 89 GLU A CA 1
ATOM 672 C C . GLU A 1 89 ? 14.811 3.269 -17.638 1.00 61.94 89 GLU A C 1
ATOM 674 O O . GLU A 1 89 ? 15.065 3.725 -16.523 1.00 61.94 89 GLU A O 1
ATOM 679 N N . GLY A 1 90 ? 15.483 3.659 -18.721 1.00 54.50 90 GLY A N 1
ATOM 680 C CA . GLY A 1 90 ? 16.479 4.720 -18.682 1.00 54.50 90 GLY A CA 1
ATOM 681 C C . GLY A 1 90 ? 15.806 6.060 -18.415 1.00 54.50 90 GLY A C 1
ATOM 682 O O . GLY A 1 90 ? 15.312 6.693 -19.345 1.00 54.50 90 GLY A O 1
ATOM 683 N N . VAL A 1 91 ? 15.799 6.505 -17.160 1.00 61.69 91 VAL A N 1
ATOM 684 C CA . VAL A 1 91 ? 15.339 7.849 -16.806 1.00 61.69 91 VAL A CA 1
ATOM 685 C C . VAL A 1 91 ? 16.439 8.867 -17.118 1.00 61.69 91 VAL A C 1
ATOM 687 O O . VAL A 1 91 ? 17.490 8.914 -16.485 1.00 61.69 91 VAL A O 1
ATOM 690 N N . GLY A 1 92 ? 16.208 9.677 -18.149 1.00 65.94 92 GLY A N 1
ATOM 691 C CA . GLY A 1 92 ? 17.056 10.798 -18.550 1.00 65.94 92 GLY A CA 1
ATOM 692 C C . GLY A 1 92 ? 16.204 11.908 -19.176 1.00 65.94 92 GLY A C 1
ATOM 693 O O . GLY A 1 92 ? 15.071 11.644 -19.576 1.00 65.94 92 GLY A O 1
ATOM 694 N N . PRO A 1 93 ? 16.699 13.154 -19.283 1.00 66.31 93 PRO A N 1
ATOM 695 C CA . PRO A 1 93 ? 15.873 14.310 -19.648 1.00 66.31 93 PRO A CA 1
ATOM 696 C C . PRO A 1 93 ? 15.577 14.425 -21.160 1.00 66.31 93 PRO A C 1
ATOM 698 O O . PRO A 1 93 ? 15.419 15.530 -21.672 1.00 66.31 93 PRO A O 1
ATOM 701 N N . TRP A 1 94 ? 15.514 13.311 -21.901 1.00 60.22 94 TRP A N 1
ATOM 702 C CA . TRP A 1 94 ? 15.480 13.317 -23.368 1.00 60.22 94 TRP A CA 1
ATOM 703 C C . TRP A 1 94 ? 14.417 12.381 -23.951 1.00 60.22 94 TRP A C 1
ATOM 705 O O . TRP A 1 94 ? 14.222 11.275 -23.445 1.00 60.22 94 TRP A O 1
ATOM 715 N N . PRO A 1 95 ? 13.775 12.773 -25.065 1.00 56.22 95 PRO A N 1
ATOM 716 C CA . PRO A 1 95 ? 12.798 11.935 -25.741 1.00 56.22 95 PRO A CA 1
ATOM 717 C C . PRO A 1 95 ? 13.485 10.739 -26.410 1.00 56.22 95 PRO A C 1
ATOM 719 O O . PRO A 1 95 ? 14.303 10.896 -27.320 1.00 56.22 95 PRO A O 1
ATOM 722 N N . THR A 1 96 ? 13.114 9.525 -26.011 1.00 61.69 96 THR A N 1
ATOM 723 C CA . THR A 1 96 ? 13.528 8.297 -26.694 1.00 61.69 96 THR A CA 1
ATOM 724 C C . THR A 1 96 ? 12.632 8.072 -27.913 1.00 61.69 96 THR A C 1
ATOM 726 O O . THR A 1 96 ? 11.552 7.495 -27.835 1.00 61.69 96 THR A O 1
ATOM 729 N N . LYS A 1 97 ? 13.066 8.536 -29.092 1.00 53.38 97 LYS A N 1
ATOM 730 C CA . LYS A 1 97 ? 12.444 8.089 -30.349 1.00 53.38 97 LYS A CA 1
ATOM 731 C C . LYS A 1 97 ? 12.756 6.603 -30.550 1.00 53.38 97 LYS A C 1
ATOM 733 O O . LYS A 1 97 ? 13.922 6.255 -30.723 1.00 53.38 97 LYS A O 1
ATOM 738 N N . LYS A 1 98 ? 11.735 5.744 -30.584 1.00 52.50 98 LYS A N 1
ATOM 739 C CA . LYS A 1 98 ? 11.860 4.374 -31.107 1.00 52.50 98 LYS A CA 1
ATOM 740 C C . LYS A 1 98 ? 11.377 4.335 -32.565 1.00 52.50 98 LYS A C 1
ATOM 742 O O . LYS A 1 98 ? 10.342 4.916 -32.879 1.00 52.50 98 LYS A O 1
ATOM 747 N N . LYS A 1 99 ? 12.205 3.738 -33.433 1.00 41.09 99 LYS A N 1
ATOM 748 C CA . LYS A 1 99 ? 11.886 3.331 -34.813 1.00 41.09 99 LYS A CA 1
ATOM 749 C C . LYS A 1 99 ? 10.987 2.103 -34.802 1.00 41.09 99 LYS A C 1
ATOM 751 O O . LYS A 1 99 ? 11.140 1.309 -33.848 1.00 41.09 99 LYS A O 1
#

Sequence (99 aa):
MQSTLNTMSLIWGIQPKLVEFVEHTDQMTSQVDRVLFEQGLVEVDDLVVIAAGSPPGQAGSTNSIKVHRVGDITDAGQLPDSHTSYIKEGVGPWPTKKK

Foldseek 3Di:
DVVVQVVQVPDPPDDDDDDDDDQAPLVVQQRVLVVCVVVVNDDAQDWDKDFADPRPPDPDDRDDIDTDGACPVVSSHNDDPPDPDDDPDDDDPDDDDDD